Protein AF-A0A0N4UGV2-F1 (afdb_monomer_lite)

Organism: Dracunculus medinensis (NCBI:txid318479)

Structure (mmCIF, N/CA/C/O backbone):
data_AF-A0A0N4UGV2-F1
#
_entry.id   AF-A0A0N4UGV2-F1
#
loop_
_atom_site.group_PDB
_atom_site.id
_atom_site.type_symbol
_atom_site.label_atom_id
_atom_site.label_alt_id
_atom_site.label_comp_id
_atom_site.label_asym_id
_atom_site.label_entity_id
_atom_site.label_seq_id
_atom_site.pdbx_PDB_ins_code
_atom_site.Cartn_x
_atom_site.Cartn_y
_atom_site.Cartn_z
_atom_site.occupancy
_atom_site.B_iso_or_equiv
_atom_site.auth_seq_id
_atom_site.auth_comp_id
_atom_site.auth_asym_id
_atom_site.auth_atom_id
_atom_site.pdbx_PDB_model_num
ATOM 1 N N . MET A 1 1 ? 15.849 11.322 -11.605 1.00 51.84 1 MET A N 1
ATOM 2 C CA . MET A 1 1 ? 15.936 11.215 -13.075 1.00 51.84 1 MET A CA 1
ATOM 3 C C . MET A 1 1 ? 16.526 12.521 -13.583 1.00 51.84 1 MET A C 1
ATOM 5 O O . MET A 1 1 ? 15.821 13.518 -13.609 1.00 51.84 1 MET A O 1
ATOM 9 N N . ASN A 1 2 ? 17.831 12.546 -13.867 1.00 50.91 2 ASN A N 1
ATOM 10 C CA . ASN A 1 2 ? 18.511 13.723 -14.415 1.00 50.91 2 ASN A CA 1
ATOM 11 C C . ASN A 1 2 ? 18.527 13.571 -15.939 1.00 50.91 2 ASN A C 1
ATOM 13 O O . ASN A 1 2 ? 19.412 12.918 -16.475 1.00 50.91 2 ASN A O 1
ATOM 17 N N . GLY A 1 3 ? 17.513 14.090 -16.625 1.00 54.38 3 GLY A N 1
ATOM 18 C CA . GLY A 1 3 ? 17.419 14.020 -18.082 1.00 54.38 3 GLY A CA 1
ATOM 19 C C . GLY A 1 3 ? 16.599 15.192 -18.585 1.00 54.38 3 GLY A C 1
ATOM 20 O O . GLY A 1 3 ? 15.402 15.254 -18.336 1.00 54.38 3 GLY A O 1
ATOM 21 N N . ARG A 1 4 ? 17.260 16.162 -19.212 1.00 62.31 4 ARG A N 1
ATOM 22 C CA . ARG A 1 4 ? 16.607 17.223 -19.993 1.00 62.31 4 ARG A CA 1
ATOM 23 C C . ARG A 1 4 ? 17.211 17.255 -21.387 1.00 62.31 4 ARG A C 1
ATOM 25 O O . ARG A 1 4 ? 17.484 18.321 -21.930 1.00 62.31 4 ARG A O 1
ATOM 32 N N . ASP A 1 5 ? 17.447 16.072 -21.931 1.00 72.44 5 ASP A N 1
ATOM 33 C CA . ASP A 1 5 ? 17.819 15.967 -23.328 1.00 72.44 5 ASP A CA 1
ATOM 34 C C . ASP A 1 5 ? 16.547 16.127 -24.158 1.00 72.44 5 ASP A C 1
ATOM 36 O O . ASP A 1 5 ? 15.443 15.799 -23.717 1.00 72.44 5 ASP A O 1
ATOM 40 N N . VAL A 1 6 ? 16.686 16.713 -25.340 1.00 77.38 6 VAL A N 1
ATOM 41 C CA . VAL A 1 6 ? 15.563 16.990 -26.234 1.00 77.38 6 VAL A CA 1
ATOM 42 C C . VAL A 1 6 ? 15.783 16.182 -27.499 1.00 77.38 6 VAL A C 1
ATOM 44 O O . VAL A 1 6 ? 16.774 16.380 -28.199 1.00 77.38 6 VAL A O 1
ATOM 47 N N . ILE A 1 7 ? 14.855 15.274 -27.801 1.00 72.88 7 ILE A N 1
ATOM 48 C CA . ILE A 1 7 ? 14.860 14.493 -29.041 1.00 72.88 7 ILE A CA 1
ATOM 49 C C . ILE A 1 7 ? 13.563 14.799 -29.783 1.00 72.88 7 ILE A C 1
ATOM 51 O O . ILE A 1 7 ? 12.474 14.612 -29.249 1.00 72.88 7 ILE A O 1
ATOM 55 N N . GLY A 1 8 ? 13.671 15.296 -31.018 1.00 74.00 8 GLY A N 1
ATOM 56 C CA . GLY A 1 8 ? 12.500 15.622 -31.840 1.00 74.00 8 GLY A CA 1
ATOM 57 C C . GLY A 1 8 ? 11.637 16.766 -31.291 1.00 74.00 8 GLY A C 1
ATOM 58 O O . GLY A 1 8 ? 10.436 16.774 -31.525 1.00 74.00 8 GLY A O 1
ATOM 59 N N . GLY A 1 9 ? 12.225 17.704 -30.536 1.00 77.31 9 GLY A N 1
ATOM 60 C CA . GLY A 1 9 ? 11.522 18.869 -29.979 1.00 77.31 9 GLY A CA 1
ATOM 61 C C . GLY A 1 9 ? 10.752 18.611 -28.681 1.00 77.31 9 GLY A C 1
ATOM 62 O O . GLY A 1 9 ? 10.190 19.552 -28.126 1.00 77.31 9 GLY A O 1
ATOM 63 N N . ARG A 1 10 ? 10.763 17.377 -28.162 1.00 75.62 10 ARG A N 1
ATOM 64 C CA . ARG A 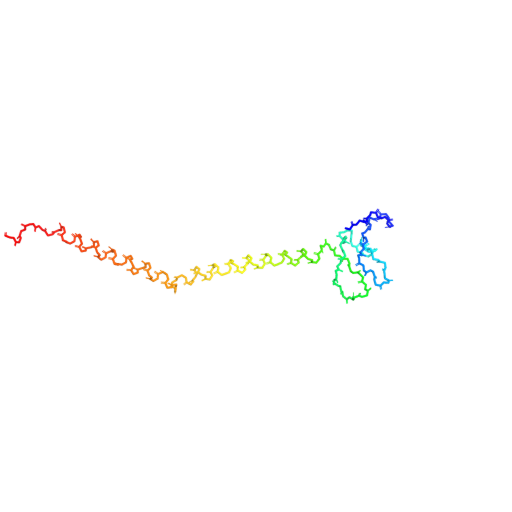1 10 ? 10.133 17.020 -26.886 1.00 75.62 10 ARG A CA 1
ATOM 65 C C . ARG A 1 10 ? 11.168 16.611 -25.829 1.00 75.62 10 ARG A C 1
ATOM 67 O O . ARG A 1 10 ? 12.193 16.019 -26.188 1.00 75.62 10 ARG A O 1
ATOM 74 N N . PRO A 1 11 ? 10.947 16.945 -24.544 1.00 77.12 11 PRO A N 1
ATOM 75 C CA . PRO A 1 11 ? 11.856 16.565 -23.470 1.00 77.12 11 PRO A CA 1
ATOM 76 C C . PRO A 1 11 ? 11.829 15.049 -23.269 1.00 77.12 11 PRO A C 1
ATOM 78 O O . PRO A 1 11 ? 10.758 14.444 -23.249 1.00 77.12 11 PRO A O 1
ATOM 81 N N . ILE A 1 12 ? 13.006 14.447 -23.108 1.00 78.19 12 ILE A N 1
ATOM 82 C CA . ILE A 1 12 ? 13.149 13.023 -22.819 1.00 78.19 12 ILE A CA 1
ATOM 83 C C . ILE A 1 12 ? 13.758 12.780 -21.436 1.00 78.19 12 ILE A C 1
ATOM 85 O O . ILE A 1 12 ? 14.642 13.500 -20.967 1.00 78.19 12 ILE A O 1
ATOM 89 N N . TYR A 1 13 ? 13.301 11.706 -20.805 1.00 78.12 13 TYR A N 1
ATOM 90 C CA . TYR A 1 13 ? 13.730 11.243 -19.496 1.00 78.12 13 TYR A CA 1
ATOM 91 C C . TYR A 1 13 ? 14.393 9.883 -19.636 1.00 78.12 13 TYR A C 1
ATOM 93 O O . TYR A 1 13 ? 13.758 8.921 -20.064 1.00 78.12 13 TYR A O 1
ATOM 101 N N . TRP A 1 14 ? 15.668 9.805 -19.263 1.00 75.75 14 TRP A N 1
ATOM 102 C CA . TRP A 1 14 ? 16.418 8.557 -19.316 1.00 75.75 14 TRP A CA 1
ATOM 103 C C . TRP A 1 14 ? 15.960 7.566 -18.246 1.00 75.75 14 TRP A C 1
ATOM 105 O O . TRP A 1 14 ? 15.840 7.906 -17.063 1.00 75.75 14 TRP A O 1
ATOM 115 N N . CYS A 1 15 ? 15.774 6.322 -18.669 1.00 73.00 15 CYS A N 1
ATOM 116 C CA . CYS A 1 15 ? 15.387 5.200 -17.835 1.00 73.00 15 CYS A CA 1
ATOM 117 C C . CYS A 1 15 ? 16.608 4.403 -17.361 1.00 73.00 15 CYS A C 1
ATOM 119 O O . CYS A 1 15 ? 17.469 4.048 -18.167 1.00 73.00 15 CYS A O 1
ATOM 121 N N . PRO A 1 16 ? 16.702 4.062 -16.066 1.00 66.88 16 PRO A N 1
ATOM 122 C CA . PRO A 1 16 ? 17.713 3.119 -15.607 1.00 66.88 16 PRO A CA 1
ATOM 123 C C . PRO A 1 16 ? 17.353 1.707 -16.103 1.00 66.88 16 PRO A C 1
ATOM 125 O O . PRO A 1 16 ? 16.321 1.172 -15.711 1.00 66.88 16 PRO A O 1
ATOM 128 N N . GLY A 1 17 ? 18.194 1.105 -16.954 1.00 62.06 17 GLY A N 1
ATOM 129 C CA . GLY A 1 17 ? 18.073 -0.313 -17.342 1.00 62.06 17 GLY A CA 1
ATOM 130 C C . GLY A 1 17 ? 17.544 -0.600 -18.752 1.00 62.06 17 GLY A C 1
ATOM 131 O O . GLY A 1 17 ? 16.704 -1.470 -18.921 1.00 62.06 17 GLY A O 1
ATOM 132 N N . GLY A 1 18 ? 18.053 0.082 -19.782 1.00 54.62 18 GLY A N 1
ATOM 133 C CA . GLY A 1 18 ? 17.563 -0.063 -21.160 1.00 54.62 18 GLY A CA 1
ATOM 134 C C . GLY A 1 18 ? 17.650 -1.437 -21.824 1.00 54.62 18 GLY A C 1
ATOM 135 O O . GLY A 1 18 ? 17.152 -1.542 -22.931 1.00 54.62 18 GLY A O 1
ATOM 136 N N . ASN A 1 19 ? 18.260 -2.467 -21.221 1.00 53.34 19 ASN A N 1
ATOM 137 C CA . ASN A 1 19 ? 18.337 -3.838 -21.766 1.00 53.34 19 ASN A CA 1
ATOM 138 C C . ASN A 1 19 ? 18.661 -3.934 -23.283 1.00 53.34 19 ASN A C 1
ATOM 140 O O . ASN A 1 19 ? 18.234 -4.868 -23.951 1.00 53.34 19 ASN A O 1
ATOM 144 N N . GLY A 1 20 ? 19.421 -2.977 -23.841 1.00 55.12 20 GLY A N 1
ATOM 145 C CA . GLY A 1 20 ? 19.757 -2.909 -25.275 1.00 55.12 20 GLY A CA 1
ATOM 146 C C . GLY A 1 20 ? 18.831 -2.051 -26.157 1.00 55.12 20 GLY A C 1
ATOM 147 O O . GLY A 1 20 ? 19.120 -1.872 -27.337 1.00 55.12 20 GLY A O 1
ATOM 148 N N . TYR A 1 21 ? 17.770 -1.466 -25.603 1.00 58.34 21 TYR A N 1
ATOM 149 C CA . TYR A 1 21 ? 16.827 -0.554 -26.257 1.00 58.34 21 TYR A CA 1
ATOM 150 C C . TYR A 1 21 ? 17.021 0.889 -25.779 1.00 58.34 21 TYR A C 1
ATOM 152 O O . TYR A 1 21 ? 17.530 1.099 -24.676 1.00 58.34 21 TYR A O 1
ATOM 160 N N . PRO A 1 22 ? 16.612 1.898 -26.577 1.00 62.53 22 PRO A N 1
ATOM 161 C CA . PRO A 1 22 ? 16.680 3.296 -26.167 1.00 62.53 22 PRO A CA 1
ATOM 162 C C . PRO A 1 22 ? 15.891 3.511 -24.862 1.00 62.53 22 PRO A C 1
ATOM 164 O O . PRO A 1 22 ? 14.661 3.422 -24.874 1.00 62.53 22 PRO A O 1
ATOM 167 N N . PRO A 1 23 ? 16.565 3.789 -23.730 1.00 69.62 23 PRO A N 1
ATOM 168 C CA . PRO A 1 23 ? 15.910 3.903 -22.442 1.00 69.62 23 PRO A CA 1
ATOM 169 C C . PRO A 1 23 ? 15.478 5.343 -22.231 1.00 69.62 23 PRO A C 1
ATOM 171 O O . PRO A 1 23 ? 16.066 6.049 -21.416 1.00 69.62 23 PRO A O 1
ATOM 174 N N . TYR A 1 24 ? 14.493 5.805 -22.992 1.00 74.88 24 TYR A N 1
ATOM 175 C CA . TYR A 1 24 ? 13.954 7.142 -22.799 1.00 74.88 24 TYR A CA 1
ATOM 176 C C . TYR A 1 24 ? 12.430 7.171 -22.878 1.00 74.88 24 TYR 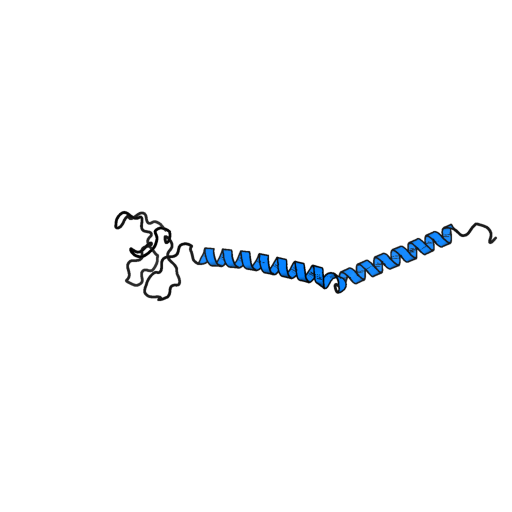A C 1
ATOM 178 O O . TYR A 1 24 ? 11.816 6.437 -23.651 1.00 74.88 24 TYR A O 1
ATOM 186 N N . CYS A 1 25 ? 11.841 8.065 -22.090 1.00 77.56 25 CYS A N 1
ATOM 187 C CA . CYS A 1 25 ? 10.411 8.340 -22.057 1.00 77.56 25 CYS A CA 1
ATOM 188 C C . CYS A 1 25 ? 10.145 9.838 -22.270 1.00 77.56 25 CYS A C 1
ATOM 190 O O . CYS A 1 25 ? 10.919 10.645 -21.754 1.00 77.56 25 CYS A O 1
ATOM 192 N N . PRO A 1 26 ? 9.088 10.244 -22.999 1.00 77.69 26 PRO A N 1
ATOM 193 C CA . PRO A 1 26 ? 8.132 9.406 -23.739 1.00 77.69 26 PRO A CA 1
ATOM 194 C C . PRO A 1 26 ? 8.727 8.869 -25.056 1.00 77.69 26 PRO A C 1
ATOM 196 O O . PRO A 1 26 ? 9.636 9.490 -25.617 1.00 77.69 26 PRO A O 1
ATOM 199 N N . ARG A 1 27 ? 8.229 7.740 -25.593 1.00 75.38 27 ARG A N 1
ATOM 200 C CA . ARG A 1 27 ? 8.574 7.276 -26.959 1.00 75.38 27 ARG A CA 1
ATOM 201 C C . ARG A 1 27 ? 7.828 8.091 -28.015 1.00 75.38 27 ARG A C 1
ATOM 203 O O . ARG A 1 27 ? 6.909 8.835 -27.709 1.00 75.38 27 ARG A O 1
ATOM 210 N N . ASN A 1 28 ? 8.215 7.944 -29.285 1.00 75.75 28 ASN A N 1
ATOM 211 C CA . ASN A 1 28 ? 7.592 8.693 -30.391 1.00 75.75 28 ASN A CA 1
ATOM 212 C C . ASN A 1 28 ? 6.103 8.370 -30.580 1.00 75.75 28 ASN A C 1
ATOM 214 O O . ASN A 1 28 ? 5.393 9.137 -31.218 1.00 75.75 28 ASN A O 1
ATOM 218 N N . THR A 1 29 ? 5.661 7.228 -30.058 1.00 78.06 29 THR A N 1
ATOM 219 C CA . THR A 1 29 ? 4.274 6.758 -30.076 1.00 78.06 29 THR A CA 1
ATOM 220 C C . THR A 1 29 ? 3.496 7.119 -28.815 1.00 78.06 29 THR A C 1
ATOM 222 O O . THR A 1 29 ? 2.283 6.936 -28.795 1.00 78.06 29 THR A O 1
ATOM 225 N N . ASP A 1 30 ? 4.179 7.564 -27.759 1.00 76.19 30 ASP A N 1
ATOM 226 C CA . ASP A 1 30 ? 3.574 7.762 -26.446 1.00 76.19 30 ASP A CA 1
ATOM 227 C C . ASP A 1 30 ? 3.175 9.232 -26.273 1.00 76.19 30 ASP A C 1
ATOM 229 O O . ASP A 1 30 ? 3.785 10.128 -26.856 1.00 76.19 30 ASP A O 1
ATOM 233 N N . SER A 1 31 ? 2.148 9.480 -25.460 1.00 80.31 31 SER A N 1
ATOM 234 C CA . SER A 1 31 ? 1.739 10.841 -25.096 1.00 80.31 31 SER A CA 1
ATOM 235 C C . SER A 1 31 ? 2.815 11.531 -24.249 1.00 80.31 31 SER A C 1
ATOM 237 O O . SER A 1 31 ? 3.519 10.876 -23.478 1.00 80.31 31 SER A O 1
ATOM 239 N N . ASP A 1 32 ? 2.886 12.861 -24.321 1.00 79.62 32 ASP A N 1
ATOM 240 C CA . ASP A 1 32 ? 3.845 13.681 -23.568 1.00 79.62 32 ASP A CA 1
ATOM 241 C C . ASP A 1 32 ? 3.724 13.521 -22.039 1.00 79.62 32 ASP A C 1
ATOM 243 O O . ASP A 1 32 ? 4.646 13.842 -21.294 1.00 79.62 32 ASP A O 1
ATOM 247 N N . GLU A 1 33 ? 2.605 12.980 -21.551 1.00 81.88 33 GLU A N 1
ATOM 248 C CA . GLU A 1 33 ? 2.385 12.693 -20.128 1.00 81.88 33 GLU A CA 1
ATOM 249 C C . GLU A 1 33 ? 3.178 11.478 -19.610 1.00 81.88 33 GLU A C 1
ATOM 251 O O . GLU A 1 33 ? 3.294 11.275 -18.400 1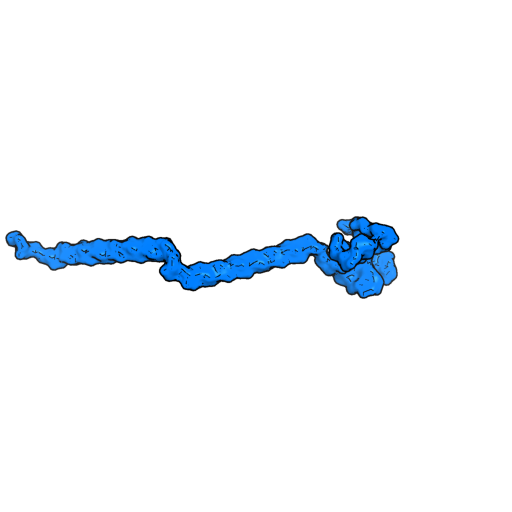.00 81.88 33 GLU A O 1
ATOM 256 N N . TYR A 1 34 ? 3.714 10.643 -20.501 1.00 79.38 34 TYR A N 1
ATOM 257 C CA . TYR A 1 34 ? 4.361 9.374 -20.167 1.00 79.38 34 TYR A CA 1
ATOM 258 C C . TYR A 1 34 ? 5.853 9.578 -19.885 1.00 79.38 34 TYR A C 1
ATOM 260 O O . TYR A 1 34 ? 6.716 9.110 -20.622 1.00 79.38 34 TYR A O 1
ATOM 268 N N . ILE A 1 35 ? 6.154 10.303 -18.808 1.00 80.06 35 ILE A N 1
ATOM 269 C CA . ILE A 1 35 ? 7.518 10.735 -18.455 1.00 80.06 35 ILE A CA 1
ATOM 270 C C . ILE A 1 35 ? 8.274 9.753 -17.550 1.00 80.06 35 ILE A C 1
ATOM 272 O O . ILE A 1 35 ? 9.476 9.912 -17.337 1.00 80.06 35 ILE A O 1
ATOM 276 N N . TYR A 1 36 ? 7.592 8.751 -16.988 1.00 75.50 36 TYR A N 1
ATOM 277 C CA . TYR A 1 36 ? 8.196 7.800 -16.057 1.00 75.50 36 TYR A CA 1
ATOM 278 C C . TYR A 1 36 ? 8.482 6.464 -16.722 1.00 75.50 36 TYR A C 1
ATOM 280 O O . TYR A 1 36 ? 7.686 5.946 -17.495 1.00 75.50 36 TYR A O 1
ATOM 288 N N . CYS A 1 37 ? 9.588 5.855 -16.328 1.00 75.06 37 CYS A N 1
ATOM 289 C CA . CYS A 1 37 ? 9.953 4.510 -16.740 1.00 75.06 37 CYS A CA 1
ATOM 290 C C . CYS A 1 37 ? 9.219 3.497 -15.859 1.00 75.06 37 CYS A C 1
ATOM 292 O O . CYS A 1 37 ? 9.379 3.518 -14.633 1.00 75.06 37 CYS A O 1
ATOM 294 N N . CYS A 1 38 ? 8.408 2.620 -16.448 1.00 73.38 38 CYS A N 1
ATOM 295 C CA . CYS A 1 38 ? 7.797 1.531 -15.698 1.00 73.38 38 CYS A CA 1
ATOM 296 C C . CYS A 1 38 ? 8.840 0.421 -15.502 1.00 73.38 38 CYS A C 1
ATOM 298 O O . CYS A 1 38 ? 9.473 -0.019 -16.456 1.00 73.38 38 CYS A O 1
ATOM 300 N N . GLY A 1 39 ? 8.997 -0.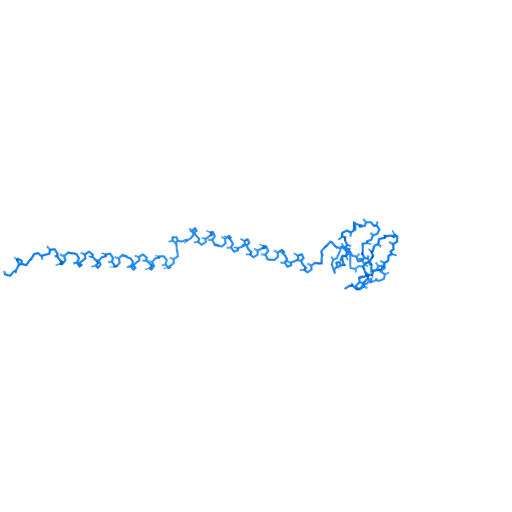073 -14.272 1.00 64.38 39 GLY A N 1
ATOM 301 C CA . GLY A 1 39 ? 9.859 -1.234 -14.003 1.00 64.38 39 GLY A CA 1
ATOM 302 C C . GLY A 1 39 ? 9.262 -2.571 -14.462 1.00 64.38 39 GLY A C 1
ATOM 303 O O . GLY A 1 39 ? 9.968 -3.570 -14.494 1.00 64.38 39 GLY A O 1
ATOM 304 N N . TYR A 1 40 ? 7.969 -2.589 -14.801 1.00 57.22 40 TYR A N 1
ATOM 305 C CA . TYR A 1 40 ? 7.225 -3.773 -15.224 1.00 57.22 40 TYR A CA 1
ATOM 306 C C . TYR A 1 40 ? 6.305 -3.379 -16.387 1.00 57.22 40 TYR A C 1
ATOM 308 O O . TYR A 1 40 ? 5.399 -2.561 -16.221 1.00 57.22 40 TYR A O 1
ATOM 316 N N . GLY A 1 41 ? 6.576 -3.925 -17.570 1.00 53.69 41 GLY A N 1
ATOM 317 C CA . GLY A 1 41 ? 5.797 -3.770 -18.798 1.00 53.69 41 GLY A CA 1
ATOM 318 C C . GLY A 1 41 ? 5.568 -5.128 -19.459 1.00 53.69 41 GLY A C 1
ATOM 319 O O . GLY A 1 41 ? 6.096 -6.131 -18.989 1.00 53.69 41 GLY A O 1
ATOM 320 N N . PHE A 1 42 ? 4.777 -5.162 -20.536 1.00 50.62 42 PHE A N 1
ATOM 321 C CA . PHE A 1 42 ? 4.377 -6.388 -21.252 1.00 50.62 42 PHE A CA 1
ATOM 322 C C . PHE A 1 42 ? 5.545 -7.257 -21.751 1.00 50.62 42 PHE A C 1
ATOM 324 O O . PHE A 1 42 ? 5.330 -8.416 -22.089 1.00 50.62 42 PHE A O 1
ATOM 331 N N . ASP A 1 43 ? 6.764 -6.721 -21.762 1.00 51.72 43 ASP A N 1
ATOM 332 C CA . ASP A 1 43 ? 7.982 -7.441 -22.089 1.00 51.72 43 ASP A CA 1
ATOM 333 C C . ASP A 1 43 ? 9.140 -6.889 -21.234 1.00 51.72 43 ASP A C 1
ATOM 335 O O . ASP A 1 43 ? 9.280 -5.675 -21.089 1.00 51.72 43 ASP A O 1
ATOM 339 N N . ILE A 1 44 ? 9.970 -7.761 -20.656 1.00 56.50 44 ILE A N 1
ATOM 340 C CA . ILE A 1 44 ? 11.178 -7.372 -19.897 1.00 56.50 44 ILE A CA 1
ATOM 341 C C . ILE A 1 44 ? 12.257 -6.751 -20.796 1.00 56.50 44 ILE A C 1
ATOM 343 O O . ILE A 1 44 ? 13.231 -6.173 -20.305 1.00 56.50 44 ILE A O 1
ATOM 347 N N . THR A 1 45 ? 12.111 -6.910 -22.113 1.00 55.66 45 THR A N 1
ATOM 348 C CA . THR A 1 45 ? 13.083 -6.443 -23.097 1.00 55.66 45 THR A CA 1
ATOM 349 C C . THR A 1 45 ? 12.844 -4.998 -23.523 1.00 55.66 45 THR A C 1
ATOM 351 O O . THR A 1 45 ? 13.816 -4.312 -23.809 1.00 55.66 45 THR A O 1
ATOM 354 N N . VAL A 1 46 ? 11.610 -4.479 -23.492 1.00 56.97 46 VAL A N 1
ATOM 355 C CA . VAL A 1 46 ? 11.304 -3.114 -23.961 1.00 56.97 46 VAL A CA 1
ATOM 356 C C . VAL A 1 46 ? 10.878 -2.218 -22.791 1.00 56.97 46 VAL A C 1
ATOM 358 O O . VAL A 1 46 ? 9.882 -2.524 -22.134 1.00 56.97 46 VAL A O 1
ATOM 361 N N . PRO A 1 47 ? 11.561 -1.083 -22.533 1.00 59.66 47 PRO A N 1
ATOM 362 C CA . PRO A 1 47 ? 11.136 -0.151 -21.494 1.00 59.66 47 PRO A CA 1
ATOM 363 C C . PRO A 1 47 ? 9.761 0.431 -21.846 1.00 59.66 47 PRO A C 1
ATOM 365 O O . PRO A 1 47 ? 9.592 1.075 -22.884 1.00 59.66 47 PRO A O 1
ATOM 368 N N . SER A 1 48 ? 8.767 0.202 -20.987 1.00 71.44 48 SER A N 1
ATOM 369 C CA . SER A 1 48 ? 7.465 0.858 -21.083 1.00 71.44 48 SER A CA 1
ATOM 370 C C . SER A 1 48 ? 7.498 2.207 -20.368 1.00 71.44 48 SER A C 1
ATOM 372 O O . SER A 1 48 ? 8.101 2.360 -19.302 1.00 71.44 48 SER A O 1
ATOM 374 N N . CYS A 1 49 ? 6.834 3.196 -20.961 1.00 76.38 49 CYS A N 1
ATOM 375 C CA . CYS A 1 49 ? 6.622 4.491 -20.333 1.00 76.38 49 CYS A CA 1
ATOM 376 C C . CYS A 1 49 ? 5.280 4.494 -19.590 1.00 76.38 49 CYS A C 1
ATOM 378 O O . CYS A 1 49 ? 4.318 3.844 -20.002 1.00 76.38 49 CYS A O 1
ATOM 380 N N . CYS A 1 50 ? 5.220 5.213 -18.474 1.00 77.25 50 CYS A N 1
ATOM 381 C CA . CYS A 1 50 ? 4.068 5.345 -17.593 1.00 77.25 50 CYS A CA 1
ATOM 382 C C . CYS A 1 50 ? 3.833 6.824 -17.284 1.00 77.25 50 CYS A C 1
ATOM 384 O O . CYS A 1 50 ? 4.774 7.605 -17.128 1.00 77.25 50 CYS A O 1
ATOM 386 N N . ARG A 1 51 ? 2.565 7.189 -17.090 1.00 78.44 51 ARG A N 1
ATOM 387 C CA . ARG A 1 51 ? 2.185 8.513 -16.576 1.00 78.44 51 ARG A CA 1
ATOM 388 C C . ARG A 1 51 ? 2.563 8.715 -15.106 1.00 78.44 51 ARG A C 1
ATOM 390 O O . ARG A 1 51 ? 2.844 9.831 -14.685 1.00 78.44 51 ARG A O 1
ATOM 397 N N . TYR A 1 52 ? 2.589 7.636 -14.328 1.00 74.75 52 TYR A N 1
ATOM 398 C CA . TYR A 1 52 ? 2.928 7.654 -12.907 1.00 74.75 52 TYR A CA 1
ATOM 399 C C . TYR A 1 52 ? 3.957 6.565 -12.602 1.00 74.75 52 TYR A C 1
ATOM 401 O O . TYR A 1 52 ? 3.878 5.481 -13.185 1.00 74.75 52 TYR A O 1
ATOM 409 N N . PRO A 1 53 ? 4.905 6.789 -11.678 1.00 70.62 53 PRO A N 1
ATOM 410 C CA . PRO A 1 53 ? 5.796 5.721 -11.255 1.00 70.62 53 PRO A CA 1
ATOM 411 C C . PRO A 1 53 ? 4.967 4.613 -10.598 1.00 70.62 53 PRO A C 1
ATOM 413 O O . PRO A 1 53 ? 4.135 4.895 -9.732 1.00 70.62 53 PRO A O 1
ATOM 416 N N . VAL A 1 54 ? 5.199 3.357 -10.992 1.00 67.06 54 VAL A N 1
ATOM 417 C CA . VAL A 1 54 ? 4.428 2.175 -10.543 1.00 67.06 54 VAL A CA 1
ATOM 418 C C . VAL A 1 54 ? 4.279 2.136 -9.018 1.00 67.06 54 VAL A C 1
ATOM 420 O O . VAL A 1 54 ? 3.201 1.850 -8.502 1.00 67.06 54 VAL A O 1
ATOM 423 N N . HIS A 1 55 ? 5.327 2.532 -8.291 1.00 64.94 55 HIS A N 1
ATOM 424 C CA . HIS A 1 55 ? 5.299 2.641 -6.834 1.00 64.94 55 HIS A CA 1
ATOM 425 C C . HIS A 1 55 ? 4.242 3.620 -6.318 1.00 64.94 55 HIS A C 1
ATOM 427 O O . HIS A 1 55 ? 3.550 3.308 -5.356 1.00 64.94 55 HIS A O 1
ATOM 433 N N . THR A 1 56 ? 4.068 4.776 -6.959 1.00 72.06 56 THR A N 1
ATOM 434 C CA . THR A 1 56 ? 3.034 5.735 -6.542 1.00 72.06 56 THR A CA 1
ATOM 435 C C . THR A 1 56 ? 1.636 5.219 -6.838 1.00 72.06 56 THR A C 1
ATOM 437 O O . THR A 1 56 ? 0.786 5.293 -5.959 1.00 72.06 56 THR A O 1
ATOM 440 N N . GLY A 1 57 ? 1.401 4.624 -8.014 1.00 72.44 57 GLY A N 1
ATOM 441 C CA . GLY A 1 57 ? 0.096 4.048 -8.353 1.00 72.44 57 GLY A CA 1
ATOM 442 C C . GLY A 1 57 ? -0.326 2.959 -7.364 1.00 72.44 57 GLY A C 1
ATOM 443 O O . GLY A 1 57 ? -1.448 2.981 -6.857 1.00 72.44 57 GLY A O 1
ATOM 444 N N . LEU A 1 58 ? 0.607 2.067 -7.014 1.00 78.31 58 LEU A N 1
ATOM 445 C CA . LEU A 1 58 ? 0.377 1.028 -6.013 1.00 78.31 58 LEU A CA 1
ATOM 446 C C . LEU A 1 58 ? 0.066 1.631 -4.639 1.00 78.31 58 LEU A C 1
ATOM 448 O O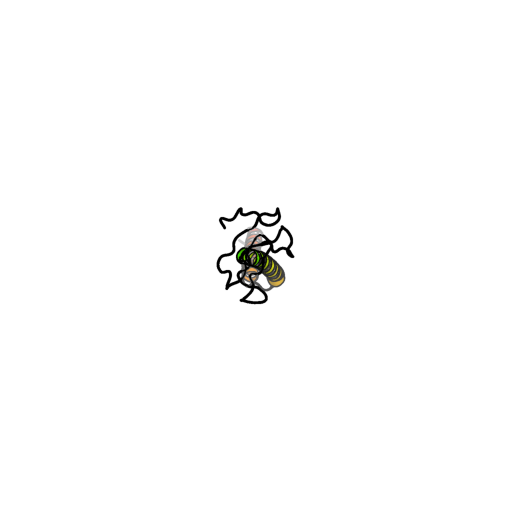 . LEU A 1 58 ? -0.927 1.249 -4.023 1.00 78.31 58 LEU A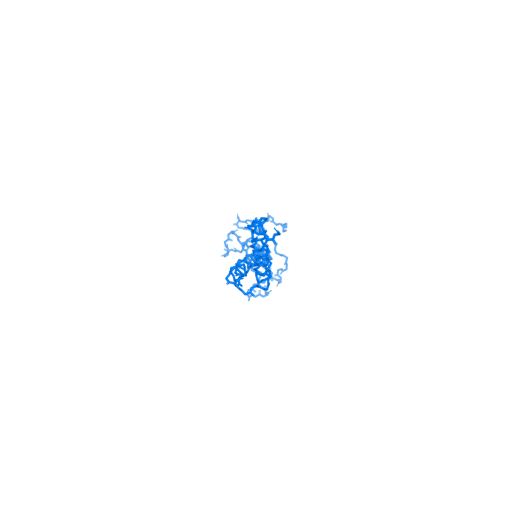 O 1
ATOM 452 N N . LEU A 1 59 ? 0.860 2.603 -4.182 1.00 82.06 59 LEU A N 1
ATOM 453 C CA . LEU A 1 59 ? 0.636 3.275 -2.901 1.00 82.06 59 LEU A CA 1
ATOM 454 C C . LEU A 1 59 ? -0.743 3.942 -2.848 1.00 82.06 59 LEU A C 1
ATOM 456 O O . LEU A 1 59 ? -1.483 3.719 -1.893 1.00 82.06 59 LEU A O 1
ATOM 460 N N . TYR A 1 60 ? -1.132 4.694 -3.881 1.00 82.81 60 TYR A N 1
ATOM 461 C CA . TYR A 1 60 ? -2.455 5.323 -3.940 1.00 82.81 60 TYR A CA 1
ATOM 462 C C . TYR A 1 60 ? -3.587 4.294 -3.910 1.00 82.81 60 TYR A C 1
ATOM 464 O O . TYR A 1 60 ? -4.549 4.472 -3.161 1.00 82.81 60 TYR A O 1
ATOM 472 N N . SER A 1 61 ? -3.463 3.200 -4.668 1.00 86.69 61 SER A N 1
ATOM 473 C CA . SER A 1 61 ? -4.466 2.129 -4.665 1.00 86.69 61 SER A CA 1
ATOM 474 C C . SER A 1 61 ? -4.587 1.446 -3.299 1.00 86.69 61 SER A C 1
ATOM 476 O O . SER A 1 61 ? -5.696 1.161 -2.849 1.00 86.69 61 SER A O 1
ATOM 478 N N . LEU A 1 62 ? -3.464 1.260 -2.598 1.00 89.88 62 LEU A N 1
ATOM 479 C CA . LEU A 1 62 ? -3.422 0.674 -1.264 1.00 89.88 62 LEU A CA 1
ATOM 480 C C . LEU A 1 62 ? -4.107 1.589 -0.243 1.00 89.88 62 LEU A C 1
ATOM 482 O O . LEU A 1 62 ? -4.970 1.130 0.501 1.00 89.88 62 LEU A O 1
ATOM 486 N N . TYR A 1 63 ? -3.779 2.885 -0.238 1.00 91.75 63 TYR A N 1
ATOM 487 C CA . TYR A 1 63 ? -4.423 3.854 0.651 1.00 91.75 63 TYR A CA 1
ATOM 488 C C . TYR A 1 63 ? -5.931 3.942 0.404 1.00 91.75 63 TYR A C 1
ATOM 490 O O . TYR A 1 63 ? -6.710 3.891 1.356 1.00 91.75 63 TYR A O 1
ATOM 498 N N . ALA A 1 64 ? -6.353 4.013 -0.862 1.00 92.12 64 ALA A N 1
ATOM 499 C CA . ALA A 1 64 ? -7.768 4.015 -1.218 1.00 92.12 64 ALA A CA 1
ATOM 500 C C . ALA A 1 64 ? -8.471 2.725 -0.757 1.00 92.12 64 ALA A C 1
ATOM 502 O O . ALA A 1 64 ? -9.548 2.789 -0.165 1.00 92.12 64 ALA A O 1
ATOM 503 N N . GLY A 1 65 ? -7.838 1.564 -0.953 1.00 94.12 65 GLY A N 1
ATOM 504 C CA . GLY A 1 65 ? -8.356 0.271 -0.507 1.00 94.12 65 GLY A CA 1
ATOM 505 C C . GLY A 1 65 ? -8.533 0.188 1.010 1.00 94.12 65 GLY A C 1
ATOM 506 O O . GLY A 1 65 ? -9.590 -0.231 1.477 1.00 94.12 65 GLY A O 1
ATOM 507 N N . VAL A 1 66 ? -7.548 0.649 1.788 1.00 95.44 66 VAL A N 1
ATOM 508 C CA . VAL A 1 66 ? -7.625 0.674 3.260 1.00 95.44 66 VAL A CA 1
ATOM 509 C C . VAL A 1 66 ? -8.785 1.545 3.739 1.00 95.44 66 VAL A C 1
ATOM 511 O O . VAL A 1 66 ? -9.527 1.125 4.624 1.00 95.44 66 VAL A O 1
ATOM 514 N N . ILE A 1 67 ? -8.988 2.722 3.139 1.00 95.56 67 ILE A N 1
ATOM 515 C CA . ILE A 1 67 ? -10.102 3.613 3.496 1.00 95.56 67 ILE A CA 1
ATOM 516 C C . ILE A 1 67 ? -11.447 2.939 3.210 1.00 95.56 67 ILE A C 1
ATOM 518 O O . ILE A 1 67 ? -12.327 2.937 4.069 1.00 95.56 67 ILE A O 1
ATOM 522 N N . VAL A 1 68 ? -11.607 2.328 2.033 1.00 95.44 68 VAL A N 1
ATOM 523 C CA . VAL A 1 68 ? -12.850 1.639 1.656 1.00 95.44 68 VAL A CA 1
ATOM 524 C C . VAL A 1 68 ? -13.138 0.469 2.598 1.00 95.44 68 VAL A C 1
ATOM 526 O O . VAL A 1 68 ? -14.249 0.360 3.113 1.00 95.44 68 VAL A O 1
ATOM 529 N N . VAL A 1 69 ? -12.140 -0.372 2.885 1.00 94.69 69 VAL A N 1
ATOM 530 C CA . VAL A 1 69 ? -12.285 -1.494 3.826 1.00 94.69 69 VAL A CA 1
ATOM 531 C C . VAL A 1 69 ? -12.627 -0.991 5.227 1.00 94.69 69 VAL A C 1
ATOM 533 O O . VAL A 1 69 ? -13.512 -1.547 5.871 1.00 94.69 69 VAL A O 1
ATOM 536 N N . PHE A 1 70 ? -11.985 0.083 5.690 1.00 93.50 70 PHE A N 1
ATOM 537 C CA . PHE A 1 70 ? -12.280 0.686 6.987 1.00 93.50 70 PHE A CA 1
ATOM 538 C C . PHE A 1 70 ? -13.725 1.194 7.071 1.00 93.50 70 PHE A C 1
ATOM 540 O O . PHE A 1 70 ? -14.411 0.910 8.049 1.00 93.50 70 PHE A O 1
ATOM 547 N N . LEU A 1 71 ? -14.227 1.872 6.034 1.00 92.69 71 LEU A N 1
ATOM 548 C CA . LEU A 1 71 ? -15.620 2.327 5.977 1.00 92.69 71 LEU A CA 1
ATOM 549 C C . LEU A 1 71 ? -16.613 1.159 5.969 1.00 92.69 71 LEU A C 1
ATOM 551 O O . LEU A 1 71 ? -17.627 1.214 6.663 1.00 92.69 71 LEU A O 1
ATOM 555 N N . ILE A 1 72 ? -16.310 0.089 5.230 1.00 92.00 72 ILE A N 1
ATOM 556 C CA . ILE A 1 72 ? -17.127 -1.129 5.200 1.00 92.00 72 ILE A CA 1
ATOM 557 C C . ILE A 1 72 ? -17.153 -1.789 6.582 1.00 92.00 72 ILE A C 1
ATOM 559 O O . ILE A 1 72 ? -18.224 -2.139 7.074 1.00 92.00 72 ILE A O 1
ATOM 563 N N . LEU A 1 73 ? -15.997 -1.926 7.236 1.00 88.44 73 LEU A N 1
ATOM 564 C CA . LEU A 1 73 ? -15.912 -2.473 8.588 1.00 88.44 73 LEU A CA 1
ATOM 565 C C . LEU A 1 73 ? -16.673 -1.608 9.588 1.00 88.44 73 LEU A C 1
ATOM 567 O O . LEU A 1 73 ? -17.424 -2.157 10.384 1.00 88.44 73 LEU A O 1
ATOM 571 N N . LEU A 1 74 ? -16.551 -0.280 9.519 1.00 86.50 74 LEU A N 1
ATOM 572 C CA . LEU A 1 74 ? -17.339 0.625 10.355 1.00 86.50 74 LEU A CA 1
ATOM 573 C C . LEU A 1 74 ? -18.836 0.407 10.147 1.00 86.50 74 LEU A C 1
ATOM 575 O O . LEU A 1 74 ? -19.581 0.256 11.113 1.00 86.50 74 LEU A O 1
ATOM 579 N N . PHE A 1 75 ? -19.272 0.322 8.896 1.00 86.12 75 PHE A N 1
ATOM 580 C CA . PHE A 1 75 ? -20.668 0.089 8.563 1.00 86.12 75 PHE A CA 1
ATOM 581 C C . PHE A 1 75 ? -21.175 -1.254 9.106 1.00 86.12 75 PHE A C 1
ATOM 583 O O . PHE A 1 75 ? -22.213 -1.298 9.767 1.00 86.12 75 PHE A O 1
ATOM 590 N N . PHE A 1 76 ? -20.396 -2.327 8.941 1.00 84.69 76 PHE A N 1
ATOM 591 C CA . PHE A 1 76 ? -20.703 -3.624 9.538 1.00 84.69 76 PHE A CA 1
ATOM 592 C C . PHE A 1 76 ? -20.672 -3.589 11.065 1.00 84.69 76 PHE A C 1
ATOM 594 O O . PHE A 1 76 ? -21.523 -4.215 11.681 1.00 84.69 76 PHE A O 1
ATOM 601 N N . THR A 1 77 ? -19.765 -2.846 11.705 1.00 79.19 77 THR A N 1
ATOM 602 C CA . THR A 1 77 ? -19.774 -2.708 13.170 1.00 79.19 77 THR A CA 1
ATOM 603 C C . THR A 1 77 ? -21.004 -1.951 13.657 1.00 79.19 77 THR A C 1
ATOM 605 O O . THR A 1 77 ? -21.605 -2.382 14.633 1.00 79.19 77 THR A O 1
ATOM 608 N N . CYS A 1 78 ? -21.442 -0.905 12.948 1.00 73.50 78 CYS A N 1
ATOM 609 C CA . CYS A 1 78 ? -22.668 -0.168 13.253 1.00 73.50 78 CYS A CA 1
ATOM 610 C C . CYS A 1 78 ? -23.922 -1.036 13.076 1.00 73.50 78 CYS A C 1
ATOM 612 O O . CYS A 1 78 ? -24.843 -0.953 13.885 1.00 73.50 78 CYS A O 1
ATOM 614 N N . TRP A 1 79 ? -23.950 -1.900 12.058 1.00 70.12 79 TRP A N 1
ATOM 615 C CA . TRP A 1 79 ? -25.029 -2.871 11.849 1.00 70.12 79 TRP A CA 1
ATOM 616 C C . TRP A 1 79 ? -24.981 -4.059 12.817 1.00 70.12 79 TRP A C 1
ATOM 618 O O . TRP A 1 79 ? -26.029 -4.560 13.213 1.00 70.12 79 TRP A O 1
ATOM 628 N N . CYS A 1 80 ? -23.792 -4.471 13.259 1.00 63.78 80 CYS A N 1
ATOM 629 C CA . CYS A 1 80 ? -23.584 -5.526 14.254 1.00 63.78 80 CYS A CA 1
ATOM 630 C C . CYS A 1 80 ? -23.588 -5.013 15.706 1.00 63.78 80 CYS A C 1
ATOM 632 O O . CYS A 1 80 ? -23.465 -5.819 16.627 1.00 63.78 80 CYS A O 1
ATOM 634 N N . CYS A 1 81 ? -23.795 -3.712 15.947 1.00 61.03 81 CYS A N 1
ATOM 635 C CA . CYS A 1 81 ? -23.955 -3.128 17.282 1.00 61.03 81 CYS A CA 1
ATOM 636 C C . CYS A 1 81 ? -24.957 -3.847 18.215 1.00 61.03 81 CYS A C 1
ATOM 638 O O . CYS A 1 81 ? -24.666 -3.888 19.413 1.00 61.03 81 CYS A O 1
ATOM 640 N N . PRO A 1 82 ? -26.074 -4.465 17.765 1.00 58.78 82 PRO A N 1
ATOM 641 C CA . PRO A 1 82 ? -26.907 -5.270 18.665 1.00 58.78 82 PRO A CA 1
ATOM 642 C C . PRO A 1 82 ? -26.227 -6.556 19.181 1.00 58.78 82 PRO A C 1
ATOM 644 O O . PRO A 1 82 ? -26.682 -7.109 20.178 1.00 58.78 82 PRO A O 1
ATOM 647 N N . PHE A 1 83 ? -25.137 -7.025 18.558 1.00 57.34 83 PHE A N 1
ATOM 648 C CA . PHE A 1 83 ? -24.417 -8.255 18.925 1.00 57.34 83 PHE A CA 1
ATOM 649 C C . PHE A 1 83 ? -23.104 -8.027 19.691 1.00 57.34 83 PHE A C 1
ATOM 651 O O . PHE A 1 83 ? -22.479 -8.988 20.147 1.00 57.34 83 PHE A O 1
ATOM 658 N N . CYS A 1 84 ? -22.669 -6.779 19.881 1.00 67.50 84 CYS A N 1
ATOM 659 C CA . CYS A 1 84 ? -21.423 -6.496 20.586 1.00 67.50 84 CYS A CA 1
ATOM 660 C C . CYS A 1 84 ? -21.532 -6.855 22.087 1.00 67.50 84 CYS A C 1
ATOM 662 O O . CYS A 1 84 ? -22.416 -6.335 22.778 1.00 67.50 84 CYS A O 1
ATOM 664 N N . PRO A 1 85 ? -20.592 -7.638 22.661 1.00 62.34 85 PRO A N 1
ATOM 665 C CA . PRO A 1 85 ? -20.581 -7.946 24.097 1.00 62.34 85 PRO A CA 1
ATOM 666 C C . PRO A 1 85 ? -20.451 -6.682 24.965 1.00 62.34 85 PRO A C 1
ATOM 668 O O . PRO A 1 85 ? -20.856 -6.680 26.126 1.00 62.34 85 PRO A O 1
ATOM 671 N N . LEU A 1 86 ? -19.931 -5.588 24.394 1.00 64.38 86 LEU A N 1
ATOM 672 C CA . LEU A 1 86 ? -19.843 -4.283 25.043 1.00 64.38 86 LEU A CA 1
ATOM 673 C C . LEU A 1 86 ? -21.221 -3.617 25.212 1.00 64.38 86 LEU A C 1
ATOM 675 O O . LEU A 1 86 ? -21.514 -3.111 26.292 1.00 64.38 86 LEU A O 1
ATOM 679 N N . ALA A 1 87 ? -22.090 -3.673 24.194 1.00 67.75 87 ALA A N 1
ATOM 680 C CA . ALA A 1 87 ? -23.443 -3.113 24.265 1.00 67.75 87 ALA A CA 1
ATOM 681 C C . ALA A 1 87 ? -24.282 -3.838 25.327 1.00 67.75 87 ALA A C 1
ATOM 683 O O . ALA A 1 87 ? -24.966 -3.197 26.125 1.00 67.75 87 ALA A O 1
ATOM 684 N N . ARG A 1 88 ? -24.134 -5.167 25.417 1.00 69.94 88 ARG A N 1
ATOM 685 C CA . ARG A 1 88 ? -24.761 -5.980 26.466 1.00 69.94 88 ARG A CA 1
ATOM 686 C C . ARG A 1 88 ? -24.315 -5.559 27.870 1.00 69.94 88 ARG A C 1
ATOM 688 O O . ARG A 1 88 ? -25.160 -5.363 28.737 1.00 69.94 88 ARG A O 1
ATOM 695 N N . ARG A 1 89 ? -23.011 -5.332 28.088 1.00 72.19 89 ARG A N 1
ATOM 696 C CA . ARG A 1 89 ? -22.500 -4.860 29.390 1.00 72.19 89 ARG A CA 1
ATOM 697 C C . ARG A 1 89 ? -23.019 -3.468 29.756 1.00 72.19 89 ARG A C 1
ATOM 699 O O . ARG A 1 89 ? -23.371 -3.242 30.911 1.00 72.19 89 ARG A O 1
ATOM 706 N N . VAL A 1 90 ? -23.097 -2.543 28.797 1.00 79.81 90 VAL A N 1
ATOM 707 C CA . VAL A 1 90 ? -23.637 -1.192 29.041 1.00 79.81 90 VAL A CA 1
ATOM 708 C C . VAL A 1 90 ? -25.127 -1.253 29.394 1.00 79.81 90 VAL A C 1
ATOM 710 O O . VAL A 1 90 ? -25.559 -0.580 30.329 1.00 79.81 90 VAL A O 1
ATOM 713 N N . GLN A 1 91 ? -25.901 -2.107 28.716 1.00 82.19 91 GLN A N 1
ATOM 714 C CA . GLN A 1 91 ? -27.313 -2.330 29.041 1.00 82.19 91 GLN A CA 1
ATOM 715 C C . GLN A 1 91 ? -27.501 -2.956 30.429 1.00 82.19 91 GLN A C 1
ATOM 717 O O . GLN A 1 91 ? -28.357 -2.503 31.185 1.00 82.19 91 GLN A O 1
ATOM 722 N N . GLU A 1 92 ? -26.681 -3.940 30.808 1.00 83.31 92 GLU A N 1
ATOM 723 C CA . GLU A 1 92 ? -26.731 -4.563 32.140 1.00 83.31 92 GLU A CA 1
ATOM 724 C C . GLU A 1 92 ? -26.400 -3.566 33.266 1.00 83.31 92 GLU A C 1
ATOM 726 O O . GLU A 1 92 ? -27.042 -3.578 34.318 1.00 83.31 92 GLU A O 1
ATOM 731 N N . VAL A 1 93 ? -25.430 -2.669 33.055 1.00 85.88 93 VAL A N 1
ATOM 732 C CA . VAL A 1 93 ? -25.108 -1.594 34.012 1.00 85.88 93 VAL A CA 1
ATOM 733 C C . VAL A 1 93 ? -26.231 -0.554 34.078 1.00 85.88 93 VAL A C 1
ATOM 735 O O . VAL A 1 93 ? -26.620 -0.149 35.171 1.00 85.88 93 VAL A O 1
ATOM 738 N N . SER A 1 94 ? -26.796 -0.154 32.934 1.00 86.94 94 SER A N 1
ATOM 739 C CA . SER A 1 94 ? -27.920 0.790 32.884 1.00 86.94 94 SER A CA 1
ATOM 740 C C . SER A 1 94 ? -29.159 0.241 33.595 1.00 86.94 94 SER A C 1
ATOM 742 O O . SER A 1 94 ? -29.766 0.959 34.389 1.00 86.94 94 SER A O 1
ATOM 744 N N . LYS A 1 95 ? -29.475 -1.045 33.391 1.00 89.56 95 LYS A N 1
ATOM 745 C CA . LYS A 1 95 ? -30.586 -1.721 34.067 1.00 89.56 95 LYS A CA 1
ATOM 746 C C . LYS A 1 95 ? -30.388 -1.752 35.584 1.00 89.56 95 LYS A C 1
ATOM 748 O O . LYS A 1 95 ? -31.276 -1.321 36.307 1.00 89.56 95 LYS A O 1
ATOM 753 N N . ARG A 1 96 ? -29.197 -2.143 36.063 1.00 89.31 96 ARG A N 1
ATOM 754 C CA . ARG A 1 96 ? -28.883 -2.134 37.505 1.00 89.31 96 ARG A CA 1
ATOM 755 C C . ARG A 1 96 ? -28.995 -0.748 38.137 1.00 89.31 96 ARG A C 1
ATOM 757 O O . ARG A 1 96 ? -29.517 -0.632 39.239 1.00 89.31 96 ARG A O 1
ATOM 764 N N . ASN A 1 97 ? -28.541 0.300 37.450 1.00 89.19 97 ASN A N 1
ATOM 765 C CA . ASN A 1 97 ? -28.675 1.672 37.948 1.00 89.19 97 ASN A CA 1
ATOM 766 C C . ASN A 1 97 ? -30.139 2.130 38.010 1.00 89.19 97 ASN A C 1
ATOM 768 O O . ASN A 1 97 ? -30.509 2.880 38.911 1.00 89.19 97 ASN A O 1
ATOM 772 N N . LEU A 1 98 ? -30.972 1.697 37.061 1.00 91.06 98 LEU A N 1
ATOM 773 C CA . LEU A 1 98 ? -32.399 2.007 37.059 1.00 91.06 98 LEU A CA 1
ATOM 774 C C . LEU A 1 98 ? -33.131 1.282 38.196 1.00 91.06 98 LEU A C 1
ATOM 776 O O . LEU A 1 98 ? -33.904 1.915 38.910 1.00 91.06 98 LEU A O 1
ATOM 780 N N . ASP A 1 99 ? -32.826 0.000 38.411 1.00 90.75 99 ASP A N 1
ATOM 781 C CA . ASP A 1 99 ? -33.370 -0.792 39.519 1.00 90.75 99 ASP A CA 1
ATOM 782 C C . ASP A 1 99 ? -32.969 -0.187 40.877 1.00 90.75 99 ASP A C 1
ATOM 784 O O . ASP A 1 99 ? -33.831 0.068 41.716 1.00 90.75 99 ASP A O 1
ATOM 788 N N . PHE A 1 100 ? -31.692 0.175 41.049 1.00 90.50 100 PHE A N 1
ATOM 789 C CA . PHE A 1 100 ? -31.197 0.854 42.252 1.00 90.50 100 PHE A CA 1
ATOM 790 C C . PHE A 1 100 ? -31.890 2.206 42.496 1.00 90.50 100 PHE A C 1
ATOM 792 O O . PHE A 1 100 ? -32.310 2.510 43.612 1.00 90.50 100 PHE A O 1
ATOM 799 N N . ASN A 1 101 ? -32.063 3.025 41.453 1.00 89.88 101 ASN A N 1
ATOM 800 C CA . ASN A 1 101 ? -32.759 4.309 41.574 1.00 89.88 101 ASN A CA 1
ATOM 801 C C . ASN A 1 101 ? -34.244 4.144 41.927 1.00 89.88 101 ASN A C 1
ATOM 803 O O . ASN A 1 101 ? -34.786 4.964 42.674 1.00 89.88 101 ASN A O 1
ATOM 807 N N . ASN A 1 102 ? -34.901 3.103 41.411 1.00 89.12 102 ASN A N 1
ATOM 808 C CA . ASN A 1 102 ? -36.287 2.787 41.748 1.00 89.12 102 ASN A CA 1
ATOM 809 C C . ASN A 1 102 ? -36.419 2.317 43.201 1.00 89.12 102 ASN A C 1
ATOM 811 O O . ASN A 1 102 ? -37.334 2.760 43.891 1.00 89.12 102 ASN A O 1
ATOM 815 N N . GLU A 1 103 ? -35.485 1.500 43.691 1.00 87.62 103 GLU A N 1
ATOM 816 C CA . GLU A 1 103 ? -35.453 1.049 45.086 1.00 87.62 103 GLU A CA 1
ATOM 817 C C . GLU A 1 103 ? -35.250 2.225 46.056 1.00 87.62 103 GLU A C 1
ATOM 819 O O . GLU A 1 103 ? -36.026 2.412 46.994 1.00 87.62 103 GLU A O 1
ATOM 824 N N . VAL A 1 104 ? -34.287 3.111 45.775 1.00 85.06 104 VAL A N 1
ATOM 825 C CA . VAL A 1 104 ? -34.061 4.339 46.562 1.00 85.06 104 VAL A CA 1
ATOM 826 C C . VAL A 1 104 ? -35.272 5.277 46.516 1.00 85.06 104 VAL A C 1
ATOM 828 O O . VAL A 1 104 ? -35.578 5.949 47.505 1.00 85.06 104 VAL A O 1
ATOM 831 N N . ARG A 1 105 ? -35.970 5.359 45.375 1.00 84.69 105 ARG A N 1
ATOM 832 C CA . ARG A 1 105 ? -37.209 6.139 45.254 1.00 84.69 105 ARG A CA 1
ATOM 833 C C . ARG A 1 105 ? -38.345 5.518 46.070 1.00 84.69 105 ARG A C 1
ATOM 835 O O . ARG A 1 105 ? -39.069 6.270 46.712 1.00 84.69 105 ARG A O 1
ATOM 842 N N . SER A 1 106 ? -38.470 4.191 46.085 1.00 81.44 106 SER A N 1
ATOM 843 C CA . SER A 1 106 ? -39.459 3.473 46.899 1.00 81.44 106 SER A CA 1
ATOM 844 C C . SER A 1 106 ? -39.220 3.693 48.394 1.00 81.44 106 SER A C 1
ATOM 846 O O . SER A 1 106 ? -40.145 4.050 49.114 1.00 81.44 106 SER A O 1
ATOM 848 N N . ASN A 1 107 ? -37.970 3.580 48.851 1.00 77.62 107 ASN A N 1
ATOM 849 C CA . ASN A 1 107 ? -37.616 3.782 50.260 1.00 77.62 107 ASN A CA 1
ATOM 850 C C . ASN A 1 107 ? -37.827 5.228 50.735 1.00 77.62 107 ASN A C 1
ATOM 852 O O . ASN A 1 107 ? -38.101 5.448 51.908 1.00 77.62 107 ASN A O 1
ATOM 856 N N . ARG A 1 108 ? -37.734 6.223 49.841 1.00 74.88 108 ARG A N 1
ATOM 857 C CA . ARG A 1 108 ? -38.033 7.630 50.169 1.00 74.88 108 ARG A CA 1
ATOM 858 C C . ARG A 1 108 ? -39.523 7.971 50.216 1.00 74.88 108 ARG A C 1
ATOM 860 O O . ARG A 1 108 ? -39.861 9.042 50.707 1.00 74.88 108 ARG A O 1
ATOM 867 N N . LEU A 1 109 ? -40.386 7.123 49.658 1.00 67.12 109 LEU A N 1
ATOM 868 C CA . LEU A 1 109 ? -41.836 7.333 49.629 1.00 67.12 109 LEU A CA 1
ATOM 869 C C . LEU A 1 109 ? -42.571 6.608 50.755 1.00 67.12 109 LEU A C 1
ATOM 871 O O . LEU A 1 109 ? -43.772 6.818 50.888 1.00 67.12 109 LEU A O 1
ATOM 875 N N . LEU A 1 110 ? -41.882 5.787 51.554 1.00 60.38 110 LEU A N 1
ATOM 876 C CA . LEU A 1 110 ? -42.454 5.295 52.800 1.00 60.38 110 LEU A CA 1
ATOM 877 C C . LEU A 1 110 ? -42.541 6.475 53.777 1.00 60.38 110 LEU A C 1
ATOM 879 O O . LEU A 1 110 ? -41.495 7.019 54.148 1.00 60.38 110 LEU A O 1
ATOM 883 N N . PRO A 1 111 ? -43.756 6.920 54.148 1.00 58.69 111 PRO A N 1
ATOM 884 C CA . PRO A 1 111 ? -43.917 7.859 55.235 1.00 58.69 111 PRO A CA 1
ATOM 885 C C . PRO A 1 111 ? -43.436 7.198 56.532 1.00 58.69 111 PRO A C 1
ATOM 887 O O . PRO A 1 111 ? -43.326 5.979 56.663 1.00 58.69 111 PRO A O 1
ATOM 890 N N . GLU A 1 112 ? -43.092 8.038 57.492 1.00 63.19 112 GLU A N 1
ATOM 891 C CA . GLU A 1 112 ? -42.609 7.685 58.824 1.00 63.19 112 GLU A CA 1
ATOM 892 C C . GLU A 1 112 ? -43.756 7.143 59.717 1.00 63.19 112 GLU A C 1
ATOM 894 O O . GLU A 1 112 ? -43.873 7.521 60.875 1.00 63.19 112 GLU A O 1
ATOM 899 N N . ASP A 1 113 ? -44.656 6.311 59.174 1.00 58.69 113 ASP A N 1
ATOM 900 C CA . ASP A 1 113 ? -45.915 5.866 59.800 1.00 58.69 113 ASP A CA 1
ATOM 901 C C . ASP A 1 113 ? -45.969 4.354 60.126 1.00 58.69 113 ASP A C 1
ATOM 903 O O . ASP A 1 113 ? -47.041 3.775 60.297 1.00 58.69 113 ASP A O 1
ATOM 907 N N . GLN A 1 114 ? -44.807 3.702 60.267 1.00 60.56 114 GLN A N 1
ATOM 908 C CA . GLN A 1 114 ? -44.677 2.298 60.710 1.00 60.56 114 GLN A CA 1
ATOM 909 C C . GLN A 1 114 ? -44.009 2.119 62.095 1.00 60.56 114 GLN A C 1
ATOM 911 O O . GLN A 1 114 ? -43.626 0.998 62.430 1.00 60.56 114 GLN A O 1
ATOM 916 N N . PHE A 1 115 ? -43.893 3.175 62.912 1.00 54.75 115 PHE A N 1
ATOM 917 C CA . PHE A 1 115 ? -43.493 3.083 64.329 1.00 54.75 115 PHE A CA 1
ATOM 918 C C . PHE A 1 115 ? -44.591 3.575 65.272 1.00 54.75 115 PHE A C 1
ATOM 920 O O . PHE A 1 115 ? -45.231 4.600 64.950 1.00 54.75 115 PHE A O 1
#

Sequence (115 aa):
MNGRDVIGGRPIYWCPGGNGYPPYCPRNTDSDEYIYCCGYGFDITVPSCCRYPVHTGLLYSLYAGVIVVFLILLFFTCWCCPFCPLARRVQEVSKRNLDFNNEVRSNRLLPEDQF

pLDDT: mean 74.34, std 12.31, range [50.62, 95.56]

Foldseek 3Di:
DPFQDDDPNAGWDADPPQQPHRRIPDDPPDDSLQRDWECDDPDNNHTDTDNDHPVVVVVVVVVVVVVVVVVVVVVVCVVCVVVDVVNVVVVVVVVVVVVVVVVVVVVVPDPPPPD

Secondary structure (DSSP, 8-state):
----EEETTEEEEEPS--TTS--EES-TTS-TT--EEESS-S-SSSPEEESS-HHHHHHHHHHHHHHHHHHHHHHHHHHHGGG-HHHHHHHHHHHHHHHHHHHHHHHHHS-S---

Radius of gyration: 34.14 Å; chains: 1; bounding box: 66×27×96 Å